Protein AF-A0A2X1X0E9-F1 (afdb_monomer_lite)

Sequence (76 aa):
MKKILSISSLILLVLIFGLVIFFTKSKDISNSRLDEIKKSGKIVMGCNANYPPFEFHKNIDDKDEILGLDVFIERK

Radius of gyration: 29.18 Å; chains: 1; bounding box: 71×21×65 Å

Structure (mmCIF, N/CA/C/O backbone):
data_AF-A0A2X1X0E9-F1
#
_entry.id   AF-A0A2X1X0E9-F1
#
loop_
_atom_site.group_PDB
_atom_site.id
_atom_site.type_symbol
_atom_site.label_atom_id
_atom_site.label_alt_id
_atom_site.label_comp_id
_atom_site.label_asym_id
_atom_site.label_entity_id
_atom_site.label_seq_id
_atom_site.pdbx_PDB_ins_code
_atom_site.Cartn_x
_atom_site.Cartn_y
_atom_site.Cartn_z
_atom_site.occupancy
_atom_site.B_iso_or_equiv
_atom_site.auth_seq_id
_atom_site.auth_comp_id
_atom_site.auth_asym_id
_atom_site.auth_atom_id
_atom_site.pdbx_PDB_model_num
ATOM 1 N N . MET A 1 1 ? -54.697 12.460 41.988 1.00 62.84 1 MET A N 1
ATOM 2 C CA . MET A 1 1 ? -53.364 12.585 42.628 1.00 62.84 1 MET A CA 1
ATOM 3 C C . MET A 1 1 ? -52.412 11.453 42.232 1.00 62.84 1 MET A C 1
ATOM 5 O O . MET A 1 1 ? -51.398 11.751 41.622 1.00 62.84 1 MET A O 1
ATOM 9 N N . LYS A 1 2 ? -52.752 10.169 42.445 1.00 72.56 2 LYS A N 1
ATOM 10 C CA . LYS A 1 2 ? -51.881 9.020 42.085 1.00 72.56 2 LYS A CA 1
ATOM 11 C C . LYS A 1 2 ? -51.439 8.981 40.605 1.00 72.56 2 LYS A C 1
ATOM 13 O O . LYS A 1 2 ? -50.277 8.725 40.323 1.00 72.56 2 LYS A O 1
ATOM 18 N N . LYS A 1 3 ? -52.340 9.315 39.668 1.00 74.25 3 LYS A N 1
ATOM 19 C CA . LYS A 1 3 ? -52.031 9.384 38.223 1.00 74.25 3 LYS A CA 1
ATOM 20 C C . LYS A 1 3 ? -51.046 10.510 37.869 1.00 74.25 3 LYS A C 1
ATOM 22 O O . LYS A 1 3 ? -50.183 10.316 37.030 1.00 74.25 3 LYS A O 1
ATOM 27 N N . ILE A 1 4 ? -51.141 11.658 38.545 1.00 78.88 4 ILE A N 1
ATOM 28 C CA . ILE A 1 4 ? -50.273 12.826 38.307 1.00 78.88 4 ILE A CA 1
ATOM 29 C C . ILE A 1 4 ? -48.858 12.562 38.847 1.00 78.88 4 ILE A C 1
ATOM 31 O O . ILE A 1 4 ? -47.887 12.851 38.155 1.00 78.88 4 ILE A O 1
ATOM 35 N N . LEU A 1 5 ? -48.736 11.927 40.024 1.00 76.81 5 LEU A N 1
ATOM 36 C CA . LEU A 1 5 ? -47.438 11.463 40.541 1.00 76.81 5 LEU A CA 1
ATOM 37 C C . LEU A 1 5 ? -46.773 10.445 39.600 1.00 76.81 5 LEU A C 1
ATOM 39 O O . LEU A 1 5 ? -45.571 10.515 39.367 1.00 76.81 5 LEU A O 1
ATOM 43 N N . SER A 1 6 ? -47.556 9.524 39.030 1.00 77.06 6 SER A N 1
ATOM 44 C CA . SER A 1 6 ? -47.042 8.518 38.093 1.00 77.06 6 SER A CA 1
ATOM 45 C C . SER A 1 6 ? -46.522 9.138 36.789 1.00 77.06 6 SER A C 1
ATOM 47 O O . SER A 1 6 ? -45.472 8.728 36.304 1.00 77.06 6 SER A O 1
ATOM 49 N N . ILE A 1 7 ? -47.199 10.160 36.256 1.00 86.06 7 ILE A N 1
ATOM 50 C CA . ILE A 1 7 ? -46.777 10.863 35.032 1.00 86.06 7 ILE A CA 1
ATOM 51 C C . ILE A 1 7 ? -45.506 11.694 35.278 1.00 86.06 7 ILE A C 1
ATOM 53 O O . ILE A 1 7 ? -44.580 11.653 34.472 1.00 86.06 7 ILE A O 1
ATOM 57 N N . SER A 1 8 ? -45.421 12.393 36.415 1.00 82.81 8 SER A N 1
ATOM 58 C CA . SER A 1 8 ? -44.222 13.143 36.826 1.00 82.81 8 SER A CA 1
ATOM 59 C C . SER A 1 8 ? -42.992 12.238 36.970 1.00 82.81 8 SER A C 1
ATOM 61 O O . SER A 1 8 ? -41.911 12.584 36.492 1.00 82.81 8 SER A O 1
ATOM 63 N N . SER A 1 9 ? -43.164 11.058 37.572 1.00 82.81 9 SER A N 1
ATOM 64 C CA . SER A 1 9 ? -42.094 10.066 37.711 1.00 82.81 9 SER A CA 1
ATOM 65 C C . SER A 1 9 ? -41.611 9.536 36.355 1.00 82.81 9 SER A C 1
ATOM 67 O O . SER A 1 9 ? -40.410 9.352 36.169 1.00 82.81 9 SER A O 1
ATOM 69 N N . LEU A 1 10 ? -42.519 9.349 35.393 1.00 87.94 10 LEU A N 1
ATOM 70 C CA . LEU A 1 10 ? -42.178 8.874 34.052 1.00 87.94 10 LEU A CA 1
ATOM 71 C C . LEU A 1 10 ? -41.366 9.912 33.261 1.00 87.94 10 LEU A C 1
ATOM 73 O O . LEU A 1 10 ? -40.389 9.564 32.603 1.00 87.94 10 LEU A O 1
ATOM 77 N N . ILE A 1 11 ? -41.728 11.193 33.367 1.00 90.06 11 ILE A N 1
ATOM 78 C CA . ILE A 1 11 ? -41.011 12.301 32.713 1.00 90.06 11 ILE A CA 1
ATOM 79 C C . ILE A 1 11 ? -39.583 12.421 33.258 1.00 90.06 11 ILE A C 1
ATOM 81 O O . ILE A 1 11 ? -38.635 12.584 32.488 1.00 90.06 11 ILE A O 1
ATOM 85 N N . LEU A 1 12 ? -39.416 12.288 34.577 1.00 87.44 12 LEU A N 1
ATOM 86 C CA . LEU A 1 12 ? -38.100 12.315 35.210 1.00 87.44 12 LEU A CA 1
ATOM 87 C C . LEU A 1 12 ? -37.224 11.144 34.739 1.00 87.44 12 LEU A C 1
ATOM 89 O O . LEU A 1 12 ? -36.039 11.331 34.476 1.00 87.44 12 LEU A O 1
ATOM 93 N N . LEU A 1 13 ? -37.810 9.959 34.559 1.00 88.75 13 LEU A N 1
ATOM 94 C CA . LEU A 1 13 ? -37.095 8.786 34.061 1.00 88.75 13 LEU A CA 1
ATOM 95 C C . LEU A 1 13 ? -36.594 8.981 32.621 1.00 88.75 13 LEU A C 1
ATOM 97 O O . LEU A 1 13 ? -35.451 8.644 32.326 1.00 88.75 13 LEU A O 1
ATOM 101 N N . VAL A 1 14 ? -37.413 9.573 31.744 1.00 90.25 14 VAL A N 1
ATOM 102 C CA . VAL A 1 14 ? -37.037 9.882 30.351 1.00 90.25 14 VAL A CA 1
ATOM 103 C C . VAL A 1 14 ? -35.904 10.911 30.294 1.00 90.25 14 VAL A C 1
ATOM 105 O O . VAL A 1 14 ? -34.975 10.758 29.502 1.00 90.25 14 VAL A O 1
ATOM 108 N N . LEU A 1 15 ? -35.936 11.922 31.167 1.00 89.50 15 LEU A N 1
ATOM 109 C CA . LEU A 1 15 ? -34.863 12.913 31.298 1.00 89.50 15 LEU A CA 1
ATOM 110 C C . LEU A 1 15 ? -33.541 12.279 31.739 1.00 89.50 15 LEU A C 1
ATOM 112 O O . LEU A 1 15 ? -32.500 12.561 31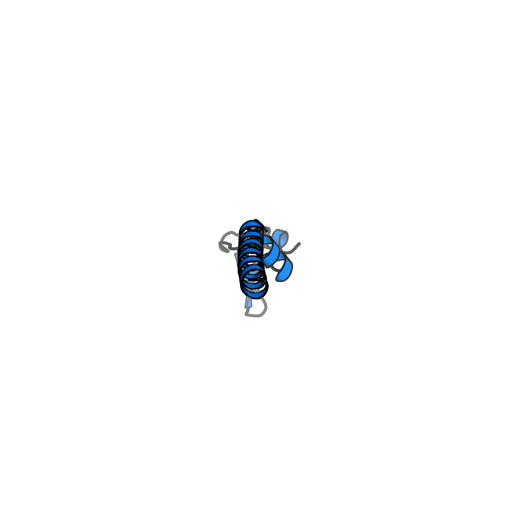.148 1.00 89.50 15 LEU A O 1
ATOM 116 N N . ILE A 1 16 ? -33.581 11.390 32.735 1.00 88.06 16 ILE A N 1
ATOM 117 C CA . ILE A 1 16 ? -32.390 10.675 33.215 1.00 88.06 16 ILE A CA 1
ATOM 118 C C . ILE A 1 16 ? -31.838 9.764 32.112 1.00 88.06 16 ILE A C 1
ATOM 120 O O . ILE A 1 16 ? -30.634 9.761 31.868 1.00 88.06 16 ILE A O 1
ATOM 124 N N . PHE A 1 17 ? -32.705 9.048 31.390 1.00 85.38 17 PHE A N 1
ATOM 125 C CA . PHE A 1 17 ? -32.291 8.189 30.276 1.00 85.38 17 PHE A CA 1
ATOM 126 C C . PHE A 1 17 ? -31.641 8.984 29.136 1.00 85.38 17 PHE A C 1
ATOM 128 O O . PHE A 1 17 ? -30.600 8.581 28.616 1.00 85.38 17 PHE A O 1
ATOM 135 N N . GLY A 1 18 ? -32.209 10.142 28.785 1.00 84.00 18 GLY A N 1
ATOM 136 C CA . GLY A 1 18 ? -31.625 11.047 27.793 1.00 84.00 18 GLY A CA 1
ATOM 137 C C . GLY A 1 18 ? -30.245 11.563 28.209 1.00 84.00 18 GLY A C 1
ATOM 138 O O . GLY A 1 18 ? -29.333 11.628 27.384 1.00 84.00 18 GLY A O 1
ATOM 139 N N . LEU A 1 19 ? -30.059 11.857 29.500 1.00 85.06 19 LEU A N 1
ATOM 140 C CA . LEU A 1 19 ? -28.780 12.314 30.042 1.00 85.06 19 LEU A CA 1
ATOM 141 C C . LEU A 1 19 ? -27.707 11.211 29.998 1.00 85.06 19 LEU A C 1
ATOM 143 O O . LEU A 1 19 ? -26.568 11.478 29.621 1.00 85.06 19 LEU A O 1
ATOM 147 N N . VAL A 1 20 ? -28.065 9.964 30.319 1.00 84.50 20 VAL A N 1
ATOM 148 C CA . VAL A 1 20 ? -27.139 8.814 30.278 1.00 84.50 20 VAL A CA 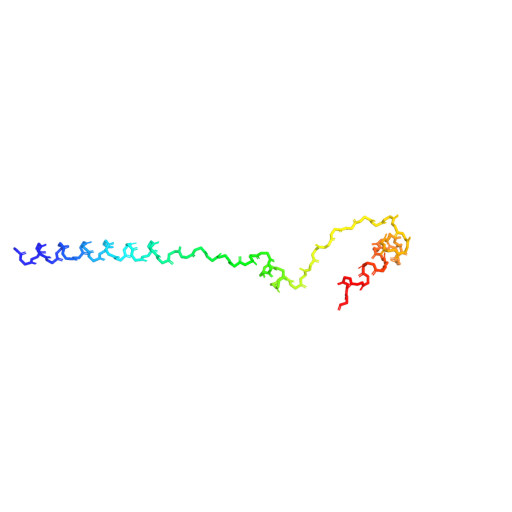1
ATOM 149 C C . VAL A 1 20 ? -26.636 8.547 28.853 1.00 84.50 20 VAL A C 1
ATOM 151 O O . VAL A 1 20 ? -25.447 8.295 28.654 1.00 84.50 20 VAL A O 1
ATOM 154 N N . ILE A 1 21 ? -27.500 8.669 27.842 1.00 80.38 21 ILE A N 1
ATOM 155 C CA . ILE A 1 21 ? -27.105 8.523 26.428 1.00 80.38 21 ILE A CA 1
ATOM 156 C C . ILE A 1 21 ? -26.141 9.646 26.007 1.00 80.38 21 ILE A C 1
ATOM 158 O O . ILE A 1 21 ? -25.198 9.410 25.253 1.00 80.38 21 ILE A O 1
ATOM 162 N N . PHE A 1 22 ? -26.337 10.864 26.516 1.00 77.56 22 PHE A N 1
ATOM 163 C CA . PHE A 1 22 ? -25.455 11.992 26.212 1.00 77.56 22 PHE A CA 1
ATOM 164 C C . PHE A 1 22 ? -24.063 11.839 26.848 1.00 77.56 22 PHE A C 1
ATOM 166 O O . PHE A 1 22 ? -23.058 12.105 26.189 1.00 77.56 22 PHE A O 1
ATOM 173 N N . PHE A 1 23 ? -23.985 11.354 28.092 1.00 74.81 23 PHE A N 1
ATOM 174 C CA . PHE A 1 23 ? -22.713 11.148 28.801 1.00 74.81 23 PHE A CA 1
ATOM 175 C C . PHE A 1 23 ? -21.913 9.927 28.321 1.00 74.81 23 PHE A C 1
ATOM 177 O O . PHE A 1 23 ? -20.700 9.889 28.504 1.00 74.81 23 PHE A O 1
ATOM 184 N N . THR A 1 24 ? -22.557 8.945 27.687 1.00 70.06 24 THR A N 1
ATOM 185 C CA . THR A 1 24 ? -21.890 7.733 27.169 1.00 70.06 24 THR A CA 1
ATOM 186 C C . THR A 1 24 ? -21.358 7.887 25.745 1.00 70.06 24 THR A C 1
ATOM 188 O O . THR A 1 24 ? -20.792 6.942 25.193 1.00 70.06 24 THR A O 1
ATOM 191 N N . LYS A 1 25 ? -21.480 9.075 25.136 1.00 68.88 25 LYS A N 1
ATOM 192 C CA . LYS A 1 25 ? -20.907 9.359 23.817 1.00 68.88 25 LYS A CA 1
ATOM 193 C C . LYS A 1 25 ? -19.393 9.562 23.915 1.00 68.88 25 LYS A C 1
ATOM 195 O O . LYS A 1 25 ? -18.879 10.673 23.804 1.00 68.88 25 LYS A O 1
ATOM 200 N N . SER A 1 26 ? -18.676 8.464 24.099 1.00 65.69 26 SER A N 1
ATOM 201 C CA . SER A 1 26 ? -17.228 8.422 23.954 1.00 65.69 26 SER A CA 1
ATOM 202 C C . SER A 1 26 ? -16.881 8.620 22.484 1.00 65.69 26 SER A C 1
ATOM 204 O O . SER A 1 26 ? -17.316 7.869 21.611 1.00 65.69 26 SER A O 1
ATOM 206 N N . LYS A 1 27 ? -16.116 9.671 22.191 1.00 62.50 27 LYS A N 1
ATOM 207 C CA . LYS A 1 27 ? -15.469 9.828 20.892 1.00 62.50 27 LYS A CA 1
ATOM 208 C C . LYS A 1 27 ? -14.331 8.817 20.870 1.00 62.50 27 LYS A C 1
ATOM 210 O O . LYS A 1 27 ? -13.278 9.091 21.437 1.00 62.50 27 LYS A O 1
ATOM 215 N N . ASP A 1 28 ? -14.571 7.649 20.281 1.00 63.41 28 ASP A N 1
ATOM 216 C CA . ASP A 1 28 ? -13.498 6.704 20.000 1.00 63.41 28 ASP A CA 1
ATOM 217 C C . ASP A 1 28 ? -12.444 7.440 19.172 1.00 63.41 28 ASP A C 1
ATOM 219 O O . ASP A 1 28 ? -12.654 7.769 18.004 1.00 63.41 28 ASP A O 1
A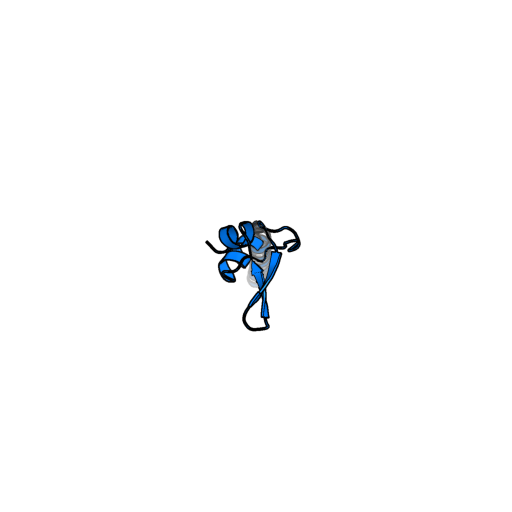TOM 223 N N . ILE A 1 29 ? -11.301 7.722 19.796 1.00 61.56 29 ILE A N 1
ATOM 224 C CA . ILE A 1 29 ? -10.055 8.037 19.097 1.00 61.56 29 ILE A CA 1
ATOM 225 C C . ILE A 1 29 ? -9.491 6.685 18.642 1.00 61.56 29 ILE A C 1
ATOM 227 O O . ILE A 1 29 ? -8.377 6.292 18.978 1.00 61.56 29 ILE A O 1
ATOM 231 N N . SER A 1 30 ? -10.311 5.908 17.936 1.00 64.56 30 SER A N 1
ATOM 232 C CA . SER A 1 30 ? -9.803 4.817 17.130 1.00 64.56 30 SER A CA 1
ATOM 233 C C . SER A 1 30 ? -8.962 5.471 16.042 1.00 64.56 30 SER A C 1
ATOM 235 O O . SER A 1 30 ? -9.325 6.514 15.488 1.00 64.56 30 SER A O 1
ATOM 237 N N . ASN A 1 31 ? -7.779 4.919 15.785 1.00 71.88 31 ASN A N 1
ATOM 238 C CA . ASN A 1 31 ? -6.948 5.347 14.669 1.00 71.88 31 ASN A CA 1
ATOM 239 C C . ASN A 1 31 ? -7.684 4.968 13.377 1.00 71.88 31 ASN A C 1
ATOM 241 O O . ASN A 1 31 ? -7.353 3.961 12.756 1.00 71.88 31 ASN A O 1
ATOM 245 N N . SER A 1 32 ? -8.689 5.756 12.981 1.00 85.06 32 SER A N 1
ATOM 246 C CA . SER A 1 32 ? -9.629 5.429 11.903 1.00 85.06 32 SER A CA 1
ATOM 247 C C . SER A 1 32 ? -8.908 5.042 10.617 1.00 85.06 32 SER A C 1
ATOM 249 O O . SER A 1 32 ? -9.301 4.102 9.940 1.00 85.06 32 SER A O 1
ATOM 251 N N . ARG A 1 33 ? -7.779 5.701 10.338 1.00 89.00 33 ARG A N 1
ATOM 252 C CA . ARG A 1 33 ? -6.908 5.388 9.203 1.00 89.00 33 ARG A CA 1
ATOM 253 C C . ARG A 1 33 ? -6.233 4.029 9.311 1.00 89.00 33 ARG A C 1
ATOM 255 O O . ARG A 1 33 ? -6.177 3.307 8.326 1.00 89.00 33 ARG A O 1
ATOM 262 N N . LEU A 1 34 ? -5.740 3.661 10.489 1.00 90.75 34 LEU A N 1
ATOM 263 C CA . LEU A 1 34 ? -5.137 2.348 10.695 1.00 90.75 34 LEU A CA 1
ATOM 264 C C . LEU A 1 34 ? -6.185 1.240 10.557 1.00 90.75 34 LEU A C 1
ATOM 266 O O . LEU A 1 34 ? -5.899 0.205 9.963 1.00 90.75 34 LEU A O 1
ATOM 270 N N . ASP A 1 35 ? -7.394 1.465 11.064 1.00 91.88 35 ASP A N 1
ATOM 271 C CA . ASP A 1 35 ? -8.490 0.503 10.947 1.00 91.88 35 ASP A CA 1
ATOM 272 C C . ASP A 1 35 ? -8.988 0.387 9.498 1.00 91.88 35 ASP A C 1
ATOM 274 O O . ASP A 1 35 ? -9.239 -0.720 9.022 1.00 91.88 35 ASP A O 1
ATOM 278 N N . GLU A 1 36 ? -9.047 1.498 8.758 1.00 91.62 36 GLU A N 1
ATOM 279 C CA . GLU A 1 36 ? -9.304 1.516 7.312 1.00 91.62 36 GLU A CA 1
ATOM 280 C C . GLU A 1 36 ? -8.243 0.723 6.534 1.00 91.62 36 GLU A C 1
ATOM 282 O O . GLU A 1 36 ? -8.604 -0.111 5.703 1.00 91.62 36 GLU A O 1
ATOM 287 N N . ILE A 1 37 ? -6.953 0.933 6.825 1.00 92.75 37 ILE A N 1
ATOM 288 C CA . ILE A 1 37 ? -5.831 0.215 6.191 1.00 92.75 37 ILE A CA 1
ATOM 289 C C . ILE A 1 37 ? -5.904 -1.284 6.504 1.00 92.75 37 ILE A C 1
ATOM 291 O O . ILE A 1 37 ? -5.796 -2.120 5.607 1.00 92.75 37 ILE A O 1
ATOM 295 N N . LYS A 1 38 ? -6.143 -1.646 7.769 1.00 92.56 38 LYS A N 1
ATOM 296 C CA . LYS A 1 38 ? -6.305 -3.049 8.180 1.00 92.56 38 LYS A CA 1
ATOM 297 C C . LYS A 1 38 ? -7.495 -3.706 7.487 1.00 92.56 38 LYS A C 1
ATOM 299 O O . LYS A 1 38 ? -7.389 -4.846 7.048 1.00 92.56 38 LYS A O 1
ATOM 304 N N . LYS A 1 39 ? -8.620 -2.995 7.373 1.00 94.44 39 LYS A N 1
ATOM 305 C CA . LYS A 1 39 ? -9.835 -3.496 6.720 1.00 94.44 39 LYS A CA 1
ATOM 306 C C . LYS A 1 39 ? -9.667 -3.639 5.207 1.00 94.44 39 LYS A C 1
ATOM 308 O O . LYS A 1 39 ? -10.222 -4.569 4.631 1.00 94.44 39 LYS A O 1
ATOM 313 N N . SER A 1 40 ? -8.947 -2.722 4.560 1.00 94.94 40 SER A N 1
ATOM 314 C CA . SER A 1 40 ? -8.695 -2.780 3.116 1.00 94.94 40 SER A CA 1
ATOM 315 C C . SER A 1 40 ? -7.650 -3.837 2.747 1.00 94.94 40 SER A C 1
ATOM 317 O O . SER A 1 40 ? -7.656 -4.316 1.612 1.00 94.94 40 SER A O 1
ATOM 319 N N . GLY A 1 41 ? -6.756 -4.176 3.686 1.00 9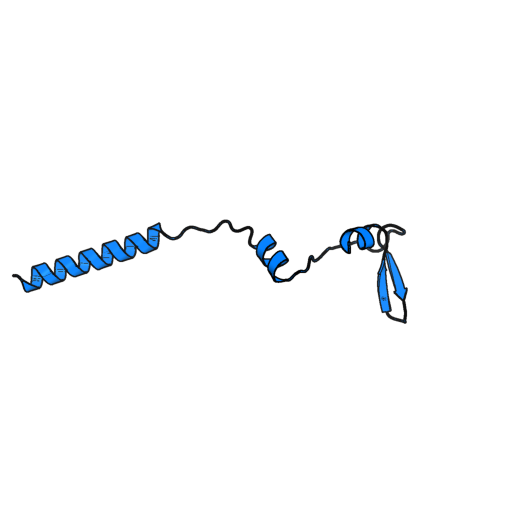3.69 41 GLY A N 1
ATOM 320 C CA . GLY A 1 41 ? -5.599 -5.035 3.444 1.00 93.69 41 GLY A CA 1
ATOM 321 C C . GLY A 1 41 ? -4.584 -4.405 2.486 1.00 93.69 41 GLY A C 1
ATOM 322 O O . GLY A 1 41 ? -3.822 -5.128 1.849 1.00 93.69 41 GLY A O 1
ATOM 323 N N . LYS A 1 42 ? -4.618 -3.076 2.316 1.00 92.00 42 LYS A N 1
ATOM 324 C CA . LYS A 1 42 ? -3.818 -2.336 1.334 1.00 92.00 42 LYS A CA 1
ATOM 325 C C . LYS A 1 42 ? -3.266 -1.054 1.942 1.00 92.00 42 LYS A C 1
ATOM 327 O O . LYS A 1 42 ? -3.981 -0.329 2.635 1.00 92.00 42 LYS A O 1
ATOM 332 N N . ILE A 1 43 ? -2.023 -0.743 1.596 1.00 91.06 43 ILE A N 1
ATOM 333 C CA . ILE A 1 43 ? -1.400 0.560 1.829 1.00 91.06 43 ILE A CA 1
ATOM 334 C C . ILE A 1 43 ? -1.291 1.254 0.472 1.00 91.06 43 ILE A C 1
ATOM 336 O O . ILE A 1 43 ? -0.968 0.620 -0.526 1.00 91.06 43 ILE A O 1
ATOM 340 N N . VAL A 1 44 ? -1.634 2.541 0.425 1.00 90.75 44 VAL A N 1
ATOM 341 C CA . VAL A 1 44 ? -1.441 3.374 -0.766 1.00 90.75 44 VAL A CA 1
ATOM 342 C C . VAL A 1 44 ? -0.194 4.213 -0.530 1.00 90.75 44 VAL A C 1
ATOM 344 O O . VAL A 1 44 ? -0.204 5.086 0.339 1.00 90.75 44 VAL A O 1
ATOM 347 N N . MET A 1 45 ? 0.864 3.941 -1.288 1.00 89.81 45 MET A N 1
ATOM 348 C CA . MET A 1 45 ? 2.124 4.676 -1.242 1.00 89.81 45 MET A CA 1
ATOM 349 C C . MET A 1 45 ? 2.220 5.640 -2.428 1.00 89.81 45 MET A C 1
ATOM 351 O O . MET A 1 45 ? 2.012 5.257 -3.577 1.00 89.81 45 MET A O 1
ATOM 355 N N . GLY A 1 46 ? 2.526 6.909 -2.152 1.00 91.94 46 GLY A N 1
ATOM 356 C CA . GLY A 1 46 ? 2.918 7.866 -3.186 1.00 91.94 46 GLY A CA 1
ATOM 357 C C . GLY A 1 46 ? 4.427 7.802 -3.416 1.00 91.94 46 GLY A C 1
ATOM 358 O O . GLY A 1 46 ? 5.178 7.777 -2.445 1.00 91.94 46 GLY A O 1
ATOM 359 N N . CYS A 1 47 ? 4.855 7.804 -4.675 1.00 91.31 47 CYS A N 1
ATOM 360 C CA . CYS A 1 47 ? 6.261 7.760 -5.084 1.00 91.31 47 CYS A CA 1
ATOM 361 C C . CYS A 1 47 ? 6.529 8.732 -6.242 1.00 91.31 47 CYS A C 1
ATOM 363 O O . CYS A 1 47 ? 5.600 9.129 -6.955 1.00 91.31 47 CYS A O 1
ATOM 365 N N . ASN A 1 48 ? 7.795 9.107 -6.445 1.00 94.19 48 ASN A N 1
ATOM 366 C CA . ASN A 1 48 ? 8.246 9.819 -7.640 1.00 94.19 48 ASN A CA 1
ATOM 367 C C . ASN A 1 48 ? 9.144 8.888 -8.463 1.00 94.19 48 ASN A C 1
ATOM 369 O O . ASN A 1 48 ? 10.365 8.913 -8.339 1.00 94.19 48 ASN A O 1
ATOM 373 N N . ALA A 1 49 ? 8.522 8.093 -9.335 1.00 95.12 49 ALA A N 1
ATOM 374 C CA . ALA A 1 49 ? 9.134 7.000 -10.093 1.00 95.12 49 ALA A CA 1
ATOM 375 C C . ALA A 1 49 ? 10.112 7.435 -11.214 1.00 95.12 49 ALA A C 1
ATOM 377 O O . ALA A 1 49 ? 10.042 6.959 -12.346 1.00 95.12 49 ALA A O 1
ATOM 378 N N . ASN A 1 50 ? 11.052 8.326 -10.903 1.00 95.69 50 ASN A N 1
ATOM 379 C CA . ASN A 1 50 ? 12.060 8.876 -11.810 1.00 95.69 50 ASN A CA 1
ATOM 380 C C . ASN A 1 50 ? 13.489 8.723 -11.262 1.00 95.69 50 ASN A C 1
ATOM 382 O O . ASN A 1 50 ? 14.401 9.419 -11.713 1.00 95.69 50 ASN A O 1
ATOM 386 N N . TYR A 1 51 ? 13.700 7.839 -10.283 1.00 96.12 51 TYR A N 1
ATOM 387 C CA . TYR A 1 51 ? 14.964 7.714 -9.564 1.00 96.12 51 TYR A CA 1
ATOM 388 C C . TYR A 1 51 ? 15.489 6.266 -9.518 1.00 96.12 51 TYR A C 1
ATOM 390 O O . TYR A 1 51 ? 15.488 5.623 -8.463 1.00 96.12 51 TYR A O 1
ATOM 398 N N . PRO A 1 52 ? 15.973 5.713 -10.651 1.00 94.12 52 PRO A N 1
ATOM 399 C CA . PRO A 1 52 ? 16.631 4.409 -10.650 1.00 94.12 52 PRO A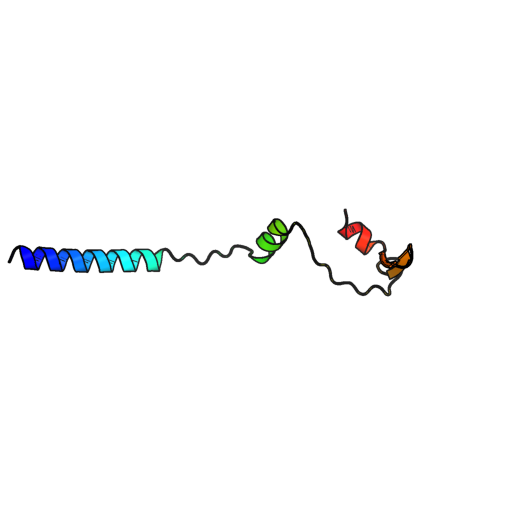 CA 1
ATOM 400 C C . PRO A 1 52 ? 17.888 4.403 -9.754 1.00 94.12 52 PRO A C 1
ATOM 402 O O . PRO A 1 52 ? 18.650 5.371 -9.789 1.00 94.12 52 PRO A O 1
ATOM 405 N N . PRO A 1 53 ? 18.169 3.321 -8.995 1.00 95.00 53 PRO A N 1
ATOM 406 C CA . PRO A 1 53 ? 17.443 2.045 -8.929 1.00 95.00 53 PRO A CA 1
ATOM 407 C C . PRO A 1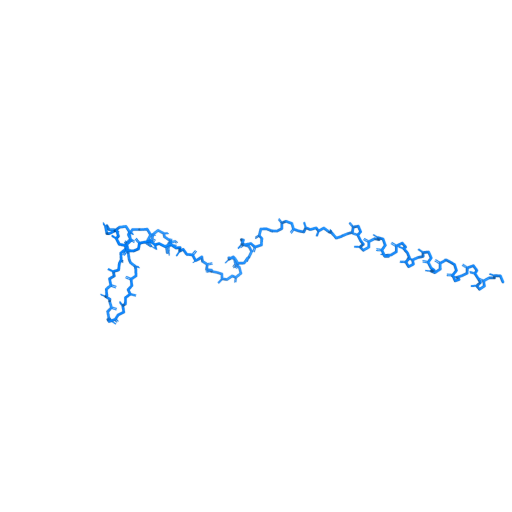 53 ? 16.359 1.973 -7.828 1.00 95.00 53 PRO A C 1
ATOM 409 O O . PRO A 1 53 ? 15.872 0.881 -7.533 1.00 95.00 53 PRO A O 1
ATOM 412 N N . PHE A 1 54 ? 16.009 3.091 -7.188 1.00 95.88 54 PHE A N 1
ATOM 413 C CA . PHE A 1 54 ? 15.139 3.131 -6.004 1.00 95.88 54 PHE A CA 1
ATOM 414 C C . PHE A 1 54 ? 13.653 3.039 -6.356 1.00 95.88 54 PHE A C 1
ATOM 416 O O . PHE A 1 54 ? 12.962 2.155 -5.855 1.00 95.88 54 PHE A O 1
ATOM 423 N N . GLU A 1 55 ? 13.195 3.882 -7.280 1.00 96.31 55 GLU A N 1
ATOM 424 C CA . GLU A 1 55 ? 11.821 3.899 -7.785 1.00 96.31 55 GLU A CA 1
ATOM 425 C C . GLU A 1 55 ? 11.799 4.431 -9.223 1.00 96.31 55 GLU A C 1
ATOM 427 O O . GLU A 1 55 ? 12.257 5.541 -9.497 1.00 96.31 55 GLU A O 1
ATOM 432 N N . PHE A 1 56 ? 11.328 3.630 -10.178 1.00 97.06 56 PHE A N 1
ATOM 433 C CA . PHE A 1 56 ? 11.353 3.994 -11.593 1.00 97.06 56 PHE A CA 1
ATOM 434 C C . PHE A 1 56 ? 10.332 3.237 -12.443 1.00 97.06 56 PHE A C 1
ATOM 436 O O . PHE A 1 56 ? 9.987 2.092 -12.151 1.00 97.06 56 PHE A O 1
ATOM 443 N N . HIS A 1 57 ? 9.897 3.874 -13.529 1.00 96.88 57 HIS A N 1
ATOM 444 C CA . HIS A 1 57 ? 9.065 3.258 -14.562 1.00 96.88 57 HIS A CA 1
ATOM 445 C C . HIS A 1 57 ? 9.829 2.206 -15.374 1.00 96.88 57 HIS A C 1
ATOM 447 O O . HIS A 1 57 ? 10.965 2.426 -15.812 1.00 96.88 57 HIS A O 1
ATOM 453 N N . LYS A 1 58 ? 9.178 1.075 -15.642 1.00 95.62 58 LYS A N 1
ATOM 454 C CA . LYS A 1 58 ? 9.643 0.044 -16.567 1.00 95.62 58 LYS A CA 1
ATOM 455 C C . LYS A 1 58 ? 8.456 -0.561 -17.305 1.00 95.62 58 LYS A C 1
ATOM 457 O O . LYS A 1 58 ? 7.495 -0.998 -16.687 1.00 95.62 58 LYS A O 1
ATOM 462 N N . ASN A 1 59 ? 8.567 -0.666 -18.626 1.00 96.25 59 ASN A N 1
ATOM 463 C CA . ASN A 1 59 ? 7.584 -1.391 -19.418 1.00 96.25 59 ASN A CA 1
ATOM 464 C C . ASN A 1 59 ? 7.865 -2.906 -19.370 1.00 96.25 59 ASN A C 1
ATOM 466 O O . ASN A 1 59 ? 8.978 -3.339 -19.688 1.00 96.25 59 ASN A O 1
ATOM 470 N N . ILE A 1 60 ? 6.878 -3.694 -18.943 1.00 95.75 60 ILE A N 1
ATOM 471 C CA . ILE A 1 60 ? 6.890 -5.163 -18.935 1.00 95.75 60 ILE A CA 1
ATOM 472 C C . ILE A 1 60 ? 5.596 -5.626 -19.602 1.00 95.75 60 ILE A C 1
ATOM 474 O O . ILE A 1 60 ? 4.515 -5.226 -19.180 1.00 95.75 60 ILE A O 1
ATOM 478 N N . ASP A 1 61 ? 5.701 -6.449 -20.647 1.00 95.69 61 ASP A N 1
ATOM 479 C CA . ASP A 1 61 ? 4.550 -6.968 -21.402 1.00 95.69 61 ASP A CA 1
ATOM 480 C C . ASP A 1 61 ? 3.551 -5.865 -21.818 1.00 95.69 61 ASP A C 1
ATOM 482 O O . ASP A 1 61 ? 2.344 -5.970 -21.587 1.00 95.69 61 ASP A O 1
ATOM 486 N N . ASP A 1 62 ? 4.078 -4.770 -22.381 1.00 95.56 62 ASP A N 1
ATOM 487 C CA . ASP A 1 62 ? 3.339 -3.572 -22.805 1.00 95.56 62 ASP A CA 1
ATOM 488 C C . ASP A 1 62 ? 2.602 -2.824 -21.676 1.00 95.56 62 ASP A C 1
ATOM 490 O O . ASP A 1 62 ? 1.776 -1.944 -21.935 1.00 95.56 62 ASP A O 1
ATOM 494 N N . LYS A 1 63 ? 2.926 -3.105 -20.408 1.00 96.81 63 LYS A N 1
ATOM 495 C CA . LYS A 1 63 ? 2.382 -2.410 -19.232 1.00 96.81 63 LYS A CA 1
ATOM 496 C C . LYS A 1 63 ? 3.464 -1.617 -18.519 1.00 96.81 63 LYS A C 1
ATOM 498 O O . LYS A 1 63 ? 4.567 -2.104 -18.298 1.00 96.81 63 LYS A O 1
ATOM 503 N N . ASP A 1 64 ? 3.130 -0.387 -18.152 1.00 95.75 64 ASP A N 1
ATOM 504 C CA . ASP A 1 64 ? 3.986 0.448 -17.316 1.00 95.75 64 ASP A CA 1
ATOM 505 C C . ASP A 1 64 ? 3.904 -0.010 -15.854 1.00 95.75 64 ASP A C 1
ATOM 507 O O . ASP A 1 64 ? 2.838 0.027 -15.236 1.00 95.75 64 ASP A O 1
ATOM 511 N N . GLU A 1 65 ? 5.030 -0.472 -15.317 1.00 94.81 65 GLU A N 1
ATOM 512 C CA . GLU A 1 65 ? 5.186 -0.882 -13.927 1.00 94.81 65 GLU A CA 1
ATOM 513 C C . GLU A 1 65 ? 6.207 0.007 -13.216 1.00 94.81 65 GLU A C 1
ATOM 515 O O . GLU A 1 65 ? 7.260 0.332 -13.762 1.00 94.81 65 GLU A O 1
ATOM 520 N N . ILE A 1 66 ? 5.931 0.351 -11.957 1.00 95.00 66 ILE A N 1
ATOM 521 C CA . ILE A 1 66 ? 6.907 1.016 -11.090 1.00 95.00 66 ILE A CA 1
ATOM 522 C C . ILE A 1 66 ? 7.695 -0.064 -10.348 1.00 95.00 66 ILE A C 1
ATOM 524 O O . ILE A 1 66 ? 7.111 -0.905 -9.657 1.00 95.00 66 ILE A O 1
ATOM 528 N N . LEU A 1 67 ? 9.018 -0.040 -10.492 1.00 94.81 67 LEU A N 1
ATOM 529 C CA . LEU A 1 67 ? 9.955 -0.980 -9.881 1.00 94.81 67 LEU A CA 1
ATOM 530 C C . LEU A 1 67 ? 11.057 -0.240 -9.127 1.00 94.81 67 LEU A C 1
ATOM 532 O O . LEU A 1 67 ? 11.253 0.958 -9.294 1.00 94.81 67 LEU A O 1
ATOM 536 N N . GLY A 1 68 ? 11.816 -0.988 -8.335 1.00 94.94 68 GLY A N 1
ATOM 537 C CA . GLY A 1 68 ? 13.009 -0.501 -7.658 1.00 94.94 68 GLY A CA 1
ATOM 538 C C . GLY A 1 68 ? 13.101 -1.010 -6.228 1.00 94.94 68 GLY A C 1
ATOM 539 O O . GLY A 1 68 ? 12.265 -1.800 -5.781 1.00 94.94 68 GLY A O 1
ATOM 540 N N . LEU A 1 69 ? 14.159 -0.597 -5.532 1.00 95.31 69 LEU A N 1
ATOM 541 C CA . LEU A 1 69 ? 14.405 -0.998 -4.149 1.00 95.31 69 LEU A CA 1
ATOM 542 C C . LEU A 1 69 ? 13.259 -0.589 -3.213 1.00 95.31 69 LEU A C 1
ATOM 544 O O . LEU A 1 69 ? 12.829 -1.410 -2.404 1.00 95.31 69 LEU A O 1
ATOM 548 N N . ASP A 1 70 ? 12.740 0.631 -3.349 1.00 94.69 70 ASP A N 1
ATOM 549 C CA . ASP A 1 70 ? 11.723 1.168 -2.438 1.00 94.69 70 ASP A CA 1
ATOM 550 C C . ASP A 1 70 ? 10.388 0.432 -2.625 1.00 94.69 70 ASP A C 1
ATOM 552 O O . ASP A 1 70 ? 9.768 0.004 -1.651 1.00 94.69 70 ASP A O 1
ATOM 556 N N . VAL A 1 71 ? 10.020 0.142 -3.879 1.00 93.50 71 VAL A N 1
ATOM 557 C CA . VAL A 1 71 ? 8.847 -0.687 -4.218 1.00 93.50 71 VAL A CA 1
ATOM 558 C C . VAL A 1 71 ? 9.003 -2.123 -3.708 1.00 93.50 71 VAL A C 1
ATOM 560 O O . VAL A 1 71 ? 8.034 -2.753 -3.286 1.00 93.50 71 VAL A O 1
ATOM 563 N N . PHE A 1 72 ? 10.216 -2.681 -3.748 1.00 92.31 72 PHE A N 1
ATOM 564 C CA . PHE A 1 72 ? 10.463 -4.028 -3.232 1.00 92.31 72 PHE A CA 1
ATOM 565 C C . PHE A 1 72 ? 10.292 -4.099 -1.711 1.00 92.31 72 PHE A C 1
ATOM 567 O O . PHE A 1 72 ? 9.725 -5.069 -1.210 1.00 92.31 72 PHE A O 1
ATOM 574 N N . ILE A 1 73 ? 10.763 -3.082 -0.984 1.00 89.38 73 ILE A N 1
ATOM 575 C CA . ILE A 1 73 ? 10.597 -2.991 0.471 1.00 89.38 73 ILE A CA 1
ATOM 576 C C . ILE A 1 73 ? 9.114 -2.851 0.833 1.00 89.38 73 ILE A C 1
ATOM 578 O O . ILE A 1 73 ? 8.670 -3.506 1.769 1.00 89.38 73 ILE A O 1
ATOM 582 N N . GLU A 1 74 ? 8.345 -2.058 0.079 1.00 85.56 74 GLU A N 1
ATOM 583 C CA . GLU A 1 74 ? 6.895 -1.902 0.275 1.00 85.56 74 GLU A CA 1
ATOM 584 C C . GLU A 1 74 ? 6.131 -3.229 0.122 1.00 85.56 74 GLU A C 1
ATOM 586 O O . GLU A 1 74 ? 5.208 -3.512 0.884 1.00 85.56 74 GLU A O 1
ATOM 591 N N . ARG A 1 75 ? 6.495 -4.046 -0.874 1.00 83.50 75 ARG A N 1
ATOM 592 C CA . ARG A 1 75 ? 5.775 -5.288 -1.213 1.00 83.50 75 ARG A CA 1
ATOM 593 C C . ARG A 1 75 ? 6.095 -6.482 -0.304 1.00 83.50 75 ARG A C 1
ATOM 595 O O . ARG A 1 75 ? 5.485 -7.536 -0.497 1.00 83.50 75 ARG A O 1
ATOM 602 N N . LYS A 1 76 ? 7.060 -6.364 0.610 1.00 73.12 76 LYS A N 1
ATOM 603 C CA . LYS A 1 76 ? 7.533 -7.466 1.458 1.00 73.12 76 LYS A CA 1
ATOM 604 C C . LYS A 1 76 ? 6.828 -7.500 2.810 1.00 73.12 76 LYS A C 1
ATOM 606 O O . LYS A 1 76 ? 6.475 -8.626 3.226 1.00 73.12 76 LYS A O 1
#

pLDDT: mean 86.77, std 9.98, range [61.56, 97.06]

Organism: NCBI:txid54005

Foldseek 3Di:
DVVVVVVVVVVVVVVVVVVVVVVPPDPPPPVVVVVVCVVVVDDDDDDDQPDPQAWHWDQDPNDTDIHHDVVVVVVD

Secondary structure (DSSP, 8-state):
-HHHHHHHHHHHHHHHHHHHHHHT-------HHHHHHHHHT--------EETTTEEEEEETTEEEEESHHHHHHT-